Protein AF-A0A3D5VIV2-F1 (afdb_monomer_lite)

Radius of gyration: 15.21 Å;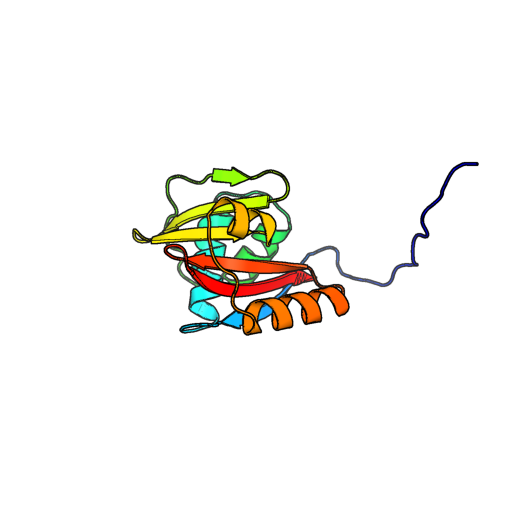 chains: 1; bounding box: 29×32×54 Å

Secondary structure (DSSP, 8-state):
----PPP-------S---EEEEEESSS-HHHHHHHHHHHHTT--SHHHHHHHHHTTTS-PPPEEEEEEETTTEEEEEETTEEEEEE-HHHHHHTT----HHHHHHHHHHHHTT-EEEEEEETTEEEEEEEE-

Foldseek 3Di:
DDDDDDDPDDDDDPPQKAFPDKWFPDDDRLVQLLLLLQLLVVPPDSVNVRSVVVNVPPDRFHWAPWDQDVQFFIWTAGPNKTKTKGDPVNLVVLVQDDDPVQVVVCVVLVVVVWHKIFMDINSYTGIIITID

Sequence (132 aa):
ITLIAFDKTGTLTTGKTEVTAISALSGDEEEVLRLAAAVEKGSEHHIGSAILRRASSFPLPAAEGIQVFAGGGISGQVEGKRILVGNRRLLEQHNIILPPESEEWLTAREEMGETPVPVAAEGKVIGAIAIA

Structure (mmCIF, N/CA/C/O backbone):
data_AF-A0A3D5VIV2-F1
#
_entry.id   AF-A0A3D5VIV2-F1
#
loop_
_atom_site.group_PDB
_atom_site.id
_atom_site.type_symbol
_atom_site.label_atom_id
_atom_site.label_alt_id
_atom_site.label_comp_id
_atom_site.label_asym_id
_atom_site.label_entity_id
_atom_site.label_seq_id
_atom_site.pdbx_PDB_ins_code
_atom_site.Cartn_x
_atom_site.Cartn_y
_atom_site.Cartn_z
_atom_site.occupancy
_atom_site.B_iso_or_equiv
_atom_site.auth_seq_id
_atom_site.auth_comp_id
_atom_site.auth_asym_id
_atom_site.auth_atom_id
_atom_site.pdbx_PDB_model_num
ATOM 1 N N . ILE A 1 1 ? -3.347 11.788 -40.827 1.00 45.31 1 ILE A N 1
ATOM 2 C CA . ILE A 1 1 ? -2.206 11.194 -40.094 1.00 45.31 1 ILE A CA 1
ATOM 3 C C . ILE A 1 1 ? -2.778 10.682 -38.786 1.00 45.31 1 ILE A C 1
ATOM 5 O O . ILE A 1 1 ? -3.125 11.492 -37.938 1.00 45.31 1 ILE A O 1
ATOM 9 N N . THR A 1 2 ? -3.010 9.377 -38.686 1.00 36.34 2 THR A N 1
ATOM 10 C CA . THR A 1 2 ? -3.615 8.750 -37.505 1.00 36.34 2 THR A CA 1
ATOM 11 C C . THR A 1 2 ? -2.479 8.092 -36.740 1.00 36.34 2 THR A C 1
ATOM 13 O O . THR A 1 2 ? -1.836 7.183 -37.258 1.00 36.34 2 THR A O 1
ATOM 16 N N . LEU A 1 3 ? -2.159 8.634 -35.568 1.00 34.84 3 LEU A N 1
ATOM 17 C CA . LEU A 1 3 ? -1.094 8.143 -34.704 1.00 34.84 3 LEU A CA 1
ATOM 18 C C . LEU A 1 3 ? -1.529 6.783 -34.139 1.00 34.84 3 LEU A C 1
ATOM 20 O O . LEU A 1 3 ? -2.463 6.714 -33.346 1.00 34.84 3 LEU A O 1
ATOM 24 N N . ILE A 1 4 ? -0.890 5.707 -34.588 1.00 43.16 4 ILE A N 1
ATOM 25 C CA . ILE A 1 4 ? -1.032 4.369 -34.010 1.00 43.16 4 ILE A CA 1
ATOM 26 C C . ILE A 1 4 ? 0.189 4.171 -33.115 1.00 43.16 4 ILE A C 1
ATOM 28 O O . ILE A 1 4 ? 1.322 4.173 -33.598 1.00 43.16 4 ILE A O 1
ATOM 32 N N . ALA A 1 5 ? -0.045 4.069 -31.808 1.00 40.91 5 ALA A N 1
ATOM 33 C CA . ALA A 1 5 ? 0.975 3.681 -30.845 1.00 40.91 5 ALA A CA 1
ATOM 34 C C . ALA A 1 5 ? 1.217 2.168 -30.955 1.00 40.91 5 ALA A C 1
ATOM 36 O O . ALA A 1 5 ? 0.275 1.391 -31.102 1.00 40.91 5 ALA A O 1
ATOM 37 N N . PHE A 1 6 ? 2.490 1.777 -30.935 1.00 40.59 6 PHE A N 1
ATOM 38 C CA . PHE A 1 6 ? 2.949 0.401 -31.094 1.00 40.59 6 PHE A CA 1
ATOM 39 C C . PHE A 1 6 ? 2.424 -0.511 -29.974 1.00 40.59 6 PHE A C 1
ATOM 41 O O . PHE A 1 6 ? 2.734 -0.299 -28.804 1.00 40.59 6 PHE A O 1
ATOM 48 N N . ASP A 1 7 ? 1.693 -1.556 -30.367 1.00 53.31 7 ASP A N 1
ATOM 49 C CA . ASP A 1 7 ? 1.454 -2.766 -29.579 1.00 53.31 7 ASP A CA 1
ATOM 50 C C . ASP A 1 7 ? 2.708 -3.650 -29.660 1.00 53.31 7 ASP A C 1
ATOM 52 O O . ASP A 1 7 ? 3.163 -4.013 -30.752 1.00 53.31 7 ASP A O 1
ATOM 56 N N . LYS A 1 8 ? 3.317 -3.947 -28.511 1.00 41.91 8 LYS A N 1
ATOM 57 C CA . LYS A 1 8 ? 4.515 -4.783 -28.414 1.00 41.91 8 LYS A CA 1
ATOM 58 C C . LYS A 1 8 ? 4.091 -6.173 -27.949 1.00 41.91 8 LYS A C 1
ATOM 60 O O . LYS A 1 8 ? 4.163 -6.487 -26.770 1.00 41.91 8 LYS A O 1
ATOM 65 N N . THR A 1 9 ? 3.655 -6.970 -28.926 1.00 43.69 9 THR A N 1
ATOM 66 C CA . THR A 1 9 ? 3.849 -8.430 -29.050 1.00 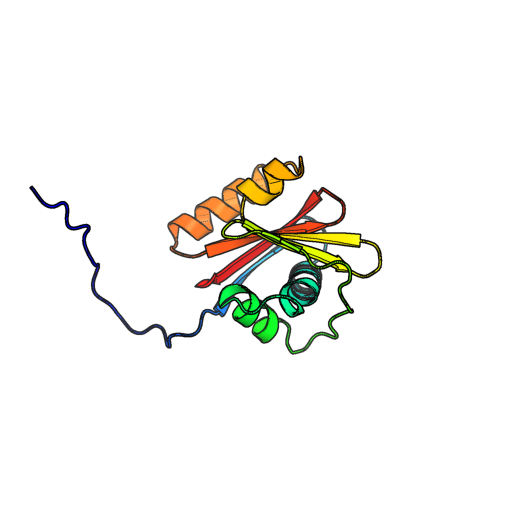43.69 9 THR A CA 1
ATOM 67 C C . THR A 1 9 ? 3.959 -9.216 -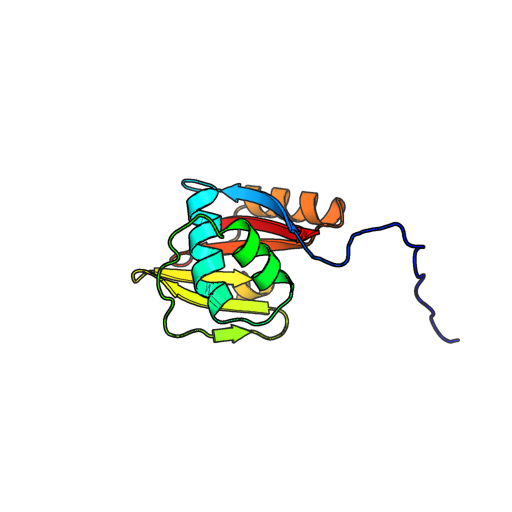27.744 1.00 43.69 9 THR A C 1
ATOM 69 O O . THR A 1 9 ? 4.995 -9.210 -27.078 1.00 43.69 9 THR A O 1
ATOM 72 N N . GLY A 1 10 ? 2.889 -9.954 -27.454 1.00 47.72 10 GLY A N 1
ATOM 73 C CA . GLY A 1 10 ? 2.702 -10.716 -26.232 1.00 47.72 10 GLY A CA 1
ATOM 74 C C . GLY A 1 10 ? 3.623 -11.914 -26.012 1.00 47.72 10 GLY A C 1
ATOM 75 O O . GLY A 1 10 ? 4.117 -12.553 -26.938 1.00 47.72 10 GLY A O 1
ATOM 76 N N . THR A 1 11 ? 3.714 -12.267 -24.732 1.00 40.59 11 THR A N 1
ATOM 77 C CA . THR A 1 11 ? 4.055 -13.601 -24.238 1.00 40.59 11 THR A CA 1
ATOM 78 C C . THR A 1 11 ? 3.444 -13.758 -22.847 1.00 40.59 11 THR A C 1
ATOM 80 O O . THR A 1 11 ? 3.851 -13.072 -21.921 1.00 40.59 11 THR A O 1
ATOM 83 N N . LEU A 1 12 ? 2.447 -14.641 -22.732 1.00 37.34 12 LEU A N 1
ATOM 84 C CA . LEU A 1 12 ? 2.149 -15.466 -21.553 1.00 37.34 12 LEU A CA 1
ATOM 85 C C . LEU A 1 12 ? 2.384 -14.822 -20.171 1.00 37.34 12 LEU A C 1
ATOM 87 O O . LEU A 1 12 ? 3.204 -15.310 -19.401 1.00 37.34 12 LEU A O 1
ATOM 91 N N . THR A 1 13 ? 1.597 -13.823 -19.788 1.00 49.72 13 THR A N 1
ATOM 92 C CA . THR A 1 13 ? 1.189 -13.760 -18.382 1.00 49.72 13 THR A CA 1
ATOM 93 C C . THR A 1 13 ? -0.154 -14.466 -18.328 1.00 49.72 13 THR A C 1
ATOM 95 O O . THR A 1 13 ? -1.095 -14.124 -19.046 1.00 49.72 13 THR A O 1
ATOM 98 N N . THR A 1 14 ? -0.268 -15.549 -17.560 1.00 46.19 14 THR A N 1
ATOM 99 C CA . THR A 1 14 ? -1.588 -15.981 -17.082 1.00 46.19 14 THR A CA 1
ATOM 100 C C . THR A 1 14 ? -2.265 -14.718 -16.569 1.00 46.19 14 THR A C 1
ATOM 102 O O . THR A 1 14 ? -1.706 -14.142 -15.651 1.00 46.19 14 THR A O 1
ATOM 105 N N . GLY A 1 15 ? -3.348 -14.244 -17.202 1.00 55.09 15 GLY A N 1
ATOM 106 C CA . GLY A 1 15 ? -3.911 -12.885 -17.059 1.00 55.09 15 GLY A CA 1
ATOM 107 C C . GLY A 1 15 ? -4.440 -12.520 -15.666 1.00 55.09 15 GLY A C 1
ATOM 108 O O . GLY A 1 15 ? -5.588 -12.116 -15.510 1.00 55.09 15 GLY A O 1
ATOM 109 N N . LYS A 1 16 ? -3.620 -12.713 -14.641 1.00 66.69 16 LYS A N 1
ATOM 110 C CA . LYS A 1 16 ? -3.843 -12.510 -13.225 1.00 66.69 16 LYS A CA 1
ATOM 111 C C . LYS A 1 16 ? -2.646 -11.713 -12.738 1.00 66.69 16 LYS A C 1
ATOM 113 O O . LYS A 1 16 ? -1.562 -12.261 -12.611 1.00 66.69 16 LYS A O 1
ATOM 118 N N . THR A 1 17 ? -2.893 -10.446 -12.453 1.00 83.56 17 THR A N 1
ATOM 119 C CA . THR A 1 17 ? -1.963 -9.580 -11.734 1.00 83.56 17 THR A CA 1
ATOM 120 C C . THR A 1 17 ? -1.493 -10.252 -10.444 1.00 83.56 17 THR A C 1
ATOM 122 O O . THR A 1 17 ? -2.307 -10.809 -9.702 1.00 83.56 17 THR A O 1
ATOM 125 N N . GLU A 1 18 ? -0.210 -10.210 -10.130 1.00 90.81 18 GLU A N 1
ATOM 126 C CA . GLU A 1 18 ? 0.336 -10.764 -8.892 1.00 90.81 18 GLU A CA 1
ATOM 127 C C . GLU A 1 18 ? 1.275 -9.786 -8.199 1.00 90.81 18 GLU A C 1
ATOM 129 O O . GLU A 1 18 ? 1.850 -8.906 -8.826 1.00 90.81 18 GLU A O 1
ATOM 134 N N . VAL A 1 19 ? 1.387 -9.909 -6.876 1.00 94.25 19 VAL A N 1
ATOM 135 C CA . VAL A 1 19 ? 2.351 -9.117 -6.107 1.00 94.25 19 VAL A CA 1
ATOM 136 C C . VAL A 1 19 ? 3.736 -9.710 -6.333 1.00 94.25 19 VAL A C 1
ATOM 138 O O . VAL A 1 19 ? 3.988 -10.836 -5.901 1.00 94.25 19 VAL A O 1
ATOM 141 N N . THR A 1 20 ? 4.622 -8.956 -6.978 1.00 94.94 20 THR A N 1
ATOM 142 C CA . THR A 1 20 ? 5.978 -9.401 -7.328 1.00 94.94 20 THR A CA 1
ATOM 143 C C . THR A 1 20 ? 7.017 -9.001 -6.288 1.00 94.94 20 THR A C 1
ATOM 145 O O . THR A 1 20 ? 7.985 -9.728 -6.066 1.00 94.94 20 THR A O 1
ATOM 148 N N . ALA A 1 21 ? 6.812 -7.869 -5.614 1.00 95.00 21 ALA A N 1
ATOM 149 C CA . ALA A 1 21 ? 7.679 -7.398 -4.546 1.00 95.00 21 ALA A CA 1
ATOM 150 C C . ALA A 1 21 ? 6.922 -6.517 -3.552 1.00 95.00 21 ALA A C 1
ATOM 152 O O . ALA A 1 21 ? 5.924 -5.879 -3.887 1.00 95.00 21 ALA A O 1
ATOM 153 N N . ILE A 1 22 ? 7.428 -6.464 -2.326 1.00 96.38 22 ILE A N 1
ATOM 154 C CA . ILE A 1 22 ? 6.972 -5.553 -1.281 1.00 96.38 22 ILE A CA 1
ATOM 155 C C . ILE A 1 22 ? 8.221 -4.849 -0.754 1.00 96.38 22 ILE A C 1
ATOM 157 O O . ILE A 1 22 ? 9.308 -5.418 -0.757 1.00 96.38 22 ILE A O 1
ATOM 161 N N . SER A 1 23 ? 8.081 -3.588 -0.373 1.00 95.81 23 SER A N 1
ATOM 162 C CA . SER A 1 23 ? 9.115 -2.833 0.324 1.00 95.81 23 SER A CA 1
ATOM 163 C C . SER A 1 23 ? 8.497 -2.187 1.549 1.00 95.81 23 SER A C 1
ATOM 165 O O . SER A 1 23 ? 7.413 -1.609 1.454 1.00 95.81 23 SER A O 1
ATOM 167 N N . ALA A 1 24 ? 9.182 -2.281 2.684 1.00 94.75 24 ALA A N 1
ATOM 168 C CA . ALA A 1 24 ? 8.819 -1.604 3.918 1.00 94.75 24 ALA A CA 1
ATOM 169 C C . ALA A 1 24 ? 9.882 -0.552 4.249 1.00 94.75 24 ALA A C 1
ATOM 171 O O . ALA A 1 24 ? 11.068 -0.863 4.339 1.00 94.75 24 ALA A O 1
ATOM 172 N N . LEU A 1 25 ? 9.449 0.695 4.438 1.00 87.56 25 LEU A N 1
ATOM 173 C CA . LEU A 1 25 ? 10.306 1.784 4.919 1.00 87.56 25 LEU A CA 1
ATOM 174 C C . LEU A 1 25 ? 10.446 1.762 6.438 1.00 87.56 25 LEU A C 1
ATOM 176 O O . LEU A 1 25 ? 11.492 2.082 6.995 1.00 87.56 25 LEU A O 1
ATOM 180 N N . SER A 1 26 ? 9.361 1.401 7.116 1.00 73.31 26 SER A N 1
ATOM 181 C CA . SER A 1 26 ? 9.317 1.286 8.564 1.00 73.31 26 SER A CA 1
ATOM 182 C C . SER A 1 26 ? 8.539 0.036 8.936 1.00 73.31 26 SER A C 1
ATOM 184 O O . SER A 1 26 ? 7.389 -0.102 8.524 1.00 73.31 26 SER A O 1
ATOM 186 N N . GLY A 1 27 ? 9.144 -0.837 9.738 1.00 75.50 27 GLY A N 1
ATOM 187 C CA . GLY A 1 27 ? 8.510 -2.080 10.165 1.00 75.50 27 GLY A CA 1
ATOM 188 C C . GLY A 1 27 ? 8.750 -3.216 9.177 1.00 75.50 27 GLY A C 1
ATOM 189 O O . GLY A 1 27 ? 9.894 -3.490 8.821 1.00 75.50 27 GLY A O 1
ATOM 190 N N . ASP A 1 28 ? 7.675 -3.897 8.798 1.00 88.94 28 ASP A N 1
ATOM 191 C CA . ASP A 1 28 ? 7.706 -5.205 8.148 1.00 88.94 28 ASP A CA 1
ATOM 192 C C . ASP A 1 28 ? 6.831 -5.225 6.871 1.00 88.94 28 ASP A C 1
ATOM 194 O O . ASP A 1 28 ? 5.810 -4.538 6.778 1.00 88.94 28 ASP A O 1
ATOM 198 N N . GLU A 1 29 ? 7.251 -5.998 5.864 1.00 94.56 29 GLU A N 1
ATOM 199 C CA . GLU A 1 29 ? 6.537 -6.168 4.589 1.00 94.56 29 GLU A CA 1
ATOM 200 C C . GLU A 1 29 ? 5.135 -6.782 4.766 1.00 94.56 29 GLU A C 1
ATOM 202 O O . GLU A 1 29 ? 4.206 -6.435 4.031 1.00 94.56 29 GLU A O 1
ATOM 207 N N . GLU A 1 30 ? 4.953 -7.671 5.743 1.00 94.19 30 GLU A N 1
ATOM 208 C CA . GLU A 1 30 ? 3.665 -8.252 6.114 1.00 94.19 30 GLU A CA 1
ATOM 209 C C . GLU A 1 30 ? 2.714 -7.189 6.670 1.00 94.19 30 GLU A C 1
ATOM 211 O O . GLU A 1 30 ? 1.541 -7.190 6.295 1.00 94.19 30 GLU A O 1
ATOM 216 N N . GLU A 1 31 ? 3.179 -6.243 7.494 1.00 93.38 31 GLU A N 1
ATOM 217 C CA . GLU A 1 31 ? 2.348 -5.124 7.953 1.00 93.38 31 GLU A CA 1
ATOM 218 C C . GLU A 1 31 ? 1.883 -4.241 6.783 1.00 93.38 31 GLU A C 1
ATOM 220 O O . GLU A 1 31 ? 0.689 -3.930 6.693 1.00 93.38 31 GLU A O 1
ATOM 225 N N . VAL A 1 32 ? 2.781 -3.898 5.850 1.00 95.88 32 VAL A N 1
ATOM 226 C CA . VAL A 1 32 ? 2.440 -3.141 4.628 1.00 95.88 32 VAL A CA 1
ATOM 227 C C . VAL A 1 32 ? 1.366 -3.876 3.826 1.00 95.88 32 VAL A C 1
ATOM 229 O O . VAL A 1 32 ? 0.333 -3.296 3.475 1.00 95.88 32 VAL A O 1
ATOM 232 N N . LEU A 1 33 ? 1.577 -5.171 3.582 1.00 96.00 33 LEU A N 1
ATOM 233 C CA . LEU A 1 33 ? 0.650 -6.021 2.845 1.00 96.00 33 LEU A CA 1
ATOM 234 C C . LEU A 1 33 ? -0.705 -6.148 3.551 1.00 96.00 33 LEU A C 1
ATOM 236 O O . LEU A 1 33 ? -1.746 -6.028 2.906 1.00 96.00 33 LEU A O 1
ATOM 240 N N . ARG A 1 34 ? -0.707 -6.374 4.869 1.00 95.50 34 ARG A N 1
ATOM 241 C CA . ARG A 1 34 ? -1.914 -6.553 5.688 1.00 95.50 34 ARG A CA 1
ATOM 242 C C . ARG A 1 34 ? -2.771 -5.292 5.698 1.00 95.50 34 ARG A C 1
ATOM 244 O O . ARG A 1 34 ? -3.984 -5.386 5.513 1.00 95.50 34 ARG A O 1
ATOM 251 N N . LEU A 1 35 ? -2.161 -4.123 5.899 1.00 95.19 35 LEU A N 1
ATOM 252 C CA . LEU A 1 35 ? -2.874 -2.844 5.918 1.00 95.19 35 LEU A CA 1
ATOM 253 C C . LEU A 1 35 ? -3.412 -2.483 4.531 1.00 95.19 35 LEU A C 1
ATOM 255 O O . LEU A 1 35 ? -4.567 -2.070 4.419 1.00 95.19 35 LEU A O 1
ATOM 259 N N . ALA A 1 36 ? -2.622 -2.698 3.475 1.00 95.56 36 ALA A N 1
ATOM 260 C CA . ALA A 1 36 ? -3.085 -2.474 2.112 1.00 95.56 36 ALA A CA 1
ATOM 261 C C . ALA A 1 36 ? -4.262 -3.394 1.756 1.00 95.56 36 ALA A C 1
ATOM 263 O O . ALA A 1 36 ? -5.296 -2.929 1.279 1.00 95.56 36 ALA A O 1
ATOM 264 N N . ALA A 1 37 ? -4.147 -4.688 2.067 1.00 95.62 37 ALA A N 1
ATOM 265 C CA . ALA A 1 37 ? -5.195 -5.674 1.832 1.00 95.62 37 ALA A CA 1
ATOM 266 C C . ALA A 1 37 ? -6.484 -5.370 2.611 1.00 95.62 37 ALA A C 1
ATOM 268 O O . ALA A 1 37 ? -7.579 -5.563 2.083 1.00 95.62 37 ALA A O 1
ATOM 269 N N . ALA A 1 38 ? -6.377 -4.877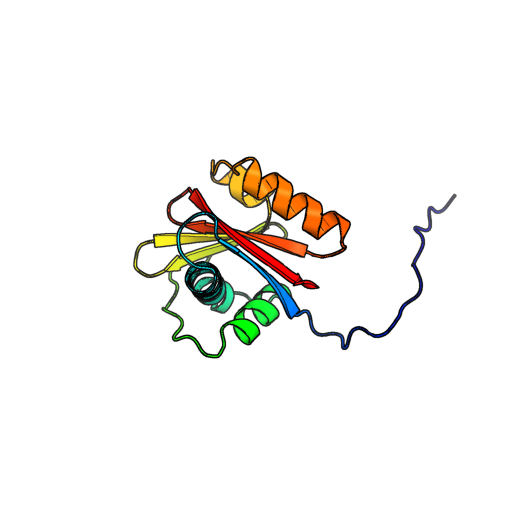 3.848 1.00 95.38 38 ALA A N 1
ATOM 270 C CA . ALA A 1 38 ? -7.538 -4.504 4.652 1.00 95.38 38 ALA A CA 1
ATOM 271 C C . ALA A 1 38 ? -8.385 -3.417 3.972 1.00 95.38 38 ALA A C 1
ATOM 273 O O . ALA A 1 38 ? -9.609 -3.534 3.922 1.00 95.38 38 ALA A O 1
ATOM 274 N N . VAL A 1 39 ? -7.738 -2.394 3.405 1.00 95.06 39 VAL A N 1
ATOM 275 C CA . VAL A 1 39 ? -8.424 -1.321 2.671 1.00 95.06 39 VAL A CA 1
ATOM 276 C C . VAL A 1 39 ? -8.922 -1.805 1.308 1.00 95.06 39 VAL A C 1
ATOM 278 O O . VAL A 1 39 ? -10.069 -1.547 0.949 1.00 95.06 39 VAL A O 1
ATOM 281 N N . GLU A 1 40 ? -8.104 -2.557 0.567 1.00 93.38 40 GLU A N 1
ATOM 282 C CA . GLU A 1 40 ? -8.450 -3.083 -0.764 1.00 93.38 40 GLU A CA 1
ATOM 283 C C . GLU A 1 40 ? -9.629 -4.061 -0.747 1.00 93.38 40 GLU A C 1
ATOM 285 O O . GLU A 1 40 ? -10.283 -4.252 -1.766 1.00 93.38 40 GLU A O 1
ATOM 290 N N . LYS A 1 41 ? -9.991 -4.622 0.413 1.00 87.69 41 LYS A N 1
ATOM 291 C CA . LYS A 1 41 ? -11.231 -5.396 0.573 1.00 87.69 41 LYS A CA 1
ATOM 292 C C . LYS A 1 41 ? -12.489 -4.590 0.209 1.00 87.69 41 LYS A C 1
ATOM 294 O O . LYS A 1 41 ? -13.511 -5.183 -0.125 1.00 87.69 41 LYS A O 1
ATOM 299 N N . GLY A 1 42 ? -12.422 -3.259 0.283 1.00 76.38 42 GLY A N 1
ATOM 300 C CA . GLY A 1 42 ? -13.486 -2.346 -0.140 1.00 76.38 42 GLY A CA 1
ATOM 301 C C . GLY A 1 42 ? -13.457 -1.956 -1.625 1.00 76.38 42 GLY A C 1
ATOM 302 O O . GLY A 1 42 ? -14.242 -1.099 -2.022 1.00 76.38 42 GLY A O 1
ATOM 303 N N . SER A 1 43 ? -12.558 -2.533 -2.431 1.00 74.81 43 SER A N 1
ATOM 304 C CA . SER A 1 43 ? -12.320 -2.203 -3.844 1.00 74.81 43 SER A CA 1
ATOM 305 C C . SER A 1 43 ? -12.419 -3.456 -4.725 1.00 74.81 43 SER A C 1
ATOM 307 O O . SER A 1 43 ? -11.965 -4.535 -4.358 1.00 74.81 43 SER A O 1
ATOM 309 N N . GLU A 1 44 ? -13.014 -3.325 -5.916 1.00 70.75 44 GLU A N 1
ATOM 310 C CA . GLU A 1 44 ? -13.183 -4.433 -6.877 1.00 70.75 44 GLU A CA 1
ATOM 311 C C . GLU A 1 44 ? -12.130 -4.423 -8.004 1.00 70.75 44 GLU A C 1
ATOM 313 O O . GLU A 1 44 ? -12.265 -5.114 -9.015 1.00 70.75 44 GLU A O 1
ATOM 318 N N . HIS A 1 45 ? -11.061 -3.634 -7.870 1.00 74.56 45 HIS A N 1
ATOM 319 C CA . HIS A 1 45 ? -10.061 -3.494 -8.928 1.00 74.56 45 HIS A CA 1
ATOM 320 C C . HIS A 1 45 ? -9.066 -4.672 -8.977 1.00 74.56 45 HIS A C 1
ATOM 322 O O . HIS A 1 45 ? -8.760 -5.332 -7.979 1.00 74.56 45 HIS A O 1
ATOM 328 N N . HIS A 1 46 ? -8.513 -4.932 -10.168 1.00 78.94 46 HIS A N 1
ATOM 329 C CA . HIS A 1 46 ? -7.584 -6.046 -10.415 1.00 78.94 46 HIS A CA 1
ATOM 330 C C . HIS A 1 46 ? -6.290 -5.965 -9.579 1.00 78.94 46 HIS A C 1
ATOM 332 O O . HIS A 1 46 ? -5.720 -7.000 -9.231 1.00 78.94 46 HIS A O 1
ATOM 338 N N . ILE A 1 47 ? -5.847 -4.755 -9.221 1.00 85.56 47 ILE A N 1
ATOM 339 C CA . ILE A 1 47 ? -4.727 -4.501 -8.298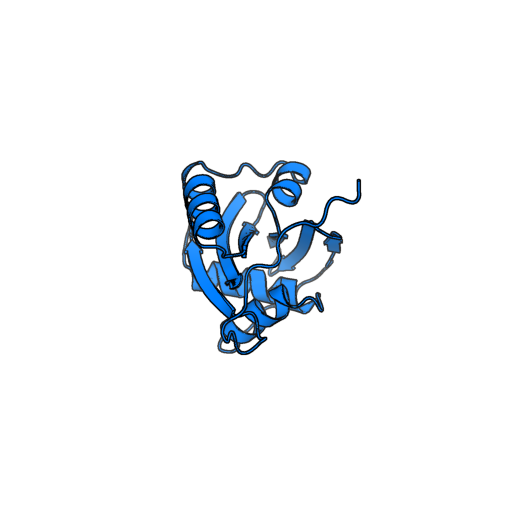 1.00 85.56 47 ILE A CA 1
ATOM 340 C C . ILE A 1 47 ? -5.071 -4.980 -6.882 1.00 85.56 47 ILE A C 1
ATOM 342 O O . ILE A 1 47 ? -4.364 -5.829 -6.337 1.00 85.56 47 ILE A O 1
ATOM 346 N N . GLY A 1 48 ? -6.204 -4.535 -6.330 1.00 87.88 48 GLY A N 1
ATOM 347 C CA . GLY A 1 48 ? -6.671 -4.954 -5.006 1.00 87.88 48 GLY A CA 1
ATOM 348 C C . GLY A 1 48 ? -6.838 -6.467 -4.901 1.00 87.88 48 GLY A C 1
ATOM 349 O O . GLY A 1 48 ? -6.418 -7.084 -3.927 1.00 87.88 48 GLY A O 1
ATOM 350 N N . SER A 1 49 ? -7.323 -7.106 -5.968 1.00 89.25 49 SER A N 1
ATOM 351 C CA . SER A 1 49 ? -7.427 -8.568 -6.037 1.00 89.25 49 SER A CA 1
ATOM 352 C C . SER A 1 49 ? -6.073 -9.290 -5.928 1.00 89.25 49 SER A C 1
ATOM 354 O O . SER A 1 49 ? -6.011 -10.376 -5.350 1.00 89.25 49 SER A O 1
ATOM 356 N N . ALA A 1 50 ? -4.992 -8.728 -6.481 1.00 92.06 50 ALA A N 1
ATOM 357 C CA . ALA A 1 50 ? -3.644 -9.291 -6.357 1.00 92.06 50 ALA A CA 1
ATOM 358 C C . ALA A 1 50 ? -3.130 -9.187 -4.915 1.00 92.06 50 ALA A C 1
ATOM 360 O O . ALA A 1 50 ? -2.654 -10.177 -4.354 1.00 92.06 50 ALA A O 1
ATOM 361 N N . ILE A 1 51 ? -3.318 -8.018 -4.300 1.00 93.88 51 ILE A N 1
ATOM 362 C CA . ILE A 1 51 ? -2.947 -7.737 -2.910 1.00 93.88 51 ILE A CA 1
ATOM 363 C C . ILE A 1 51 ? -3.713 -8.666 -1.953 1.00 93.88 51 ILE A C 1
ATOM 365 O O . ILE A 1 51 ? -3.103 -9.345 -1.129 1.00 93.88 51 ILE A O 1
ATOM 369 N N . LEU A 1 52 ? -5.034 -8.793 -2.118 1.00 93.25 52 LEU A N 1
ATOM 370 C CA . LEU A 1 52 ? -5.886 -9.674 -1.310 1.00 93.25 52 LEU A CA 1
ATOM 371 C C . LEU A 1 52 ? -5.483 -11.150 -1.419 1.00 93.25 52 LEU A C 1
ATOM 373 O O . LEU A 1 52 ? -5.452 -11.855 -0.411 1.00 93.25 52 LEU A O 1
ATOM 377 N N . ARG A 1 53 ? -5.138 -11.634 -2.623 1.00 92.69 53 ARG A N 1
ATOM 378 C CA . ARG A 1 53 ? -4.629 -13.007 -2.800 1.00 92.69 53 ARG A CA 1
ATOM 379 C C . ARG A 1 53 ? -3.314 -13.215 -2.061 1.00 92.69 53 ARG A C 1
ATOM 381 O O . ARG A 1 53 ? -3.165 -14.216 -1.358 1.00 92.69 53 ARG A O 1
ATOM 388 N N . ARG A 1 54 ? -2.375 -12.275 -2.204 1.00 93.62 54 ARG A N 1
ATOM 389 C CA . ARG A 1 54 ? -1.064 -12.341 -1.546 1.00 93.62 54 ARG A CA 1
ATOM 390 C C . ARG A 1 54 ? -1.185 -12.288 -0.022 1.00 93.62 54 ARG A C 1
ATOM 392 O O . ARG A 1 54 ? -0.371 -12.909 0.659 1.00 93.62 54 ARG A O 1
ATOM 399 N N . ALA A 1 55 ? -2.210 -11.604 0.486 1.00 93.75 55 ALA A N 1
ATOM 400 C CA . ALA A 1 55 ? -2.509 -11.466 1.906 1.00 93.75 55 ALA A CA 1
ATOM 401 C C . ALA A 1 55 ? -3.472 -12.538 2.467 1.00 93.75 55 ALA A C 1
ATOM 403 O O . ALA A 1 55 ? -3.925 -12.421 3.603 1.00 93.75 55 ALA A O 1
ATOM 404 N N . SER A 1 56 ? -3.809 -13.579 1.699 1.00 90.56 56 SER A N 1
ATOM 405 C CA . SER A 1 56 ? -4.853 -14.554 2.067 1.00 90.56 56 SER A CA 1
ATOM 406 C C . SER A 1 56 ? -4.579 -15.358 3.346 1.00 90.56 56 SER A C 1
ATOM 408 O O . SER A 1 56 ? -5.519 -15.854 3.965 1.00 90.56 56 SER A O 1
ATOM 410 N N . SER A 1 57 ? -3.316 -15.475 3.762 1.00 88.81 57 SER A N 1
ATOM 411 C CA . SER A 1 57 ? -2.910 -16.130 5.011 1.00 88.81 57 SER A CA 1
ATOM 412 C C . SER A 1 57 ? -3.025 -15.237 6.249 1.00 88.81 57 SER A C 1
ATOM 414 O O . SER A 1 57 ? -2.855 -15.730 7.362 1.00 88.81 57 SER A O 1
ATOM 416 N N . PHE A 1 58 ? -3.292 -13.939 6.080 1.00 86.25 58 PHE A N 1
ATOM 417 C CA . PHE A 1 58 ? -3.328 -12.979 7.178 1.00 86.25 58 PHE A CA 1
ATOM 418 C C . PHE A 1 58 ? -4.764 -12.707 7.634 1.00 86.25 58 PHE A C 1
ATOM 420 O O . PHE A 1 58 ? -5.664 -12.546 6.803 1.00 86.25 58 PHE A O 1
ATOM 427 N N . PRO A 1 59 ? -5.008 -12.582 8.949 1.00 88.88 59 PRO A N 1
ATOM 428 C CA . PRO A 1 59 ? -6.254 -12.015 9.432 1.00 88.88 59 PRO A CA 1
ATOM 429 C C . PRO A 1 59 ? -6.301 -10.531 9.049 1.00 88.88 59 PRO A C 1
ATOM 431 O O . PRO A 1 59 ? -5.545 -9.710 9.574 1.00 88.88 59 PRO A O 1
ATOM 434 N N . LEU A 1 60 ? -7.185 -10.187 8.112 1.00 91.94 60 LEU A N 1
ATOM 435 C CA . LEU A 1 60 ? -7.360 -8.805 7.676 1.00 91.94 60 LEU A CA 1
ATOM 436 C C . LEU A 1 60 ? -8.322 -8.072 8.621 1.00 91.94 60 LEU A C 1
ATOM 438 O O . LEU A 1 60 ? -9.475 -8.504 8.752 1.00 91.94 60 LEU A O 1
ATOM 442 N N . PRO A 1 61 ? -7.891 -6.973 9.265 1.00 90.50 61 PRO A N 1
ATOM 443 C CA . PRO A 1 61 ? -8.783 -6.138 10.061 1.00 90.50 61 PRO A CA 1
ATOM 444 C C . PRO A 1 61 ? -9.887 -5.525 9.189 1.00 90.50 61 PRO A C 1
ATOM 446 O O . PRO A 1 61 ? -9.748 -5.384 7.971 1.00 90.50 61 PRO A O 1
ATOM 449 N N . ALA A 1 62 ? -11.003 -5.155 9.817 1.00 91.06 62 ALA A N 1
ATOM 450 C CA . ALA A 1 62 ? -12.048 -4.407 9.132 1.00 91.06 62 ALA A CA 1
ATOM 451 C C . ALA A 1 62 ? -11.550 -2.992 8.811 1.00 91.06 62 ALA A C 1
ATOM 453 O O . ALA A 1 62 ? -10.921 -2.344 9.650 1.00 91.06 62 ALA A O 1
ATOM 454 N N . ALA A 1 63 ? -11.851 -2.532 7.600 1.00 94.38 63 ALA A N 1
ATOM 455 C CA . ALA A 1 63 ? -11.620 -1.161 7.191 1.00 94.38 63 ALA A CA 1
ATOM 456 C C . ALA A 1 63 ? -12.941 -0.380 7.201 1.00 94.38 63 ALA A C 1
ATOM 458 O O . ALA A 1 63 ? -13.967 -0.867 6.723 1.00 94.38 63 ALA A O 1
ATOM 459 N N . GLU A 1 64 ? -12.909 0.836 7.732 1.00 94.12 64 GLU A N 1
ATOM 460 C CA . GLU A 1 64 ? -14.057 1.736 7.832 1.00 94.12 64 GLU A CA 1
ATOM 461 C C . GLU A 1 64 ? -13.849 2.997 6.993 1.00 94.12 64 GLU A C 1
ATOM 463 O O . GLU A 1 64 ? -12.719 3.415 6.736 1.00 94.12 64 GLU A O 1
ATOM 468 N N . GLY A 1 65 ? -14.950 3.636 6.584 1.00 93.19 65 GLY A N 1
ATOM 469 C CA . GLY A 1 65 ? -14.892 4.905 5.853 1.00 93.19 65 GLY A CA 1
ATOM 470 C C . GLY A 1 65 ? -14.112 4.810 4.542 1.00 93.19 65 GLY A C 1
ATOM 471 O O . GLY A 1 65 ? -13.351 5.722 4.225 1.00 93.19 65 GLY A O 1
ATOM 472 N N . ILE A 1 66 ? -14.271 3.694 3.821 1.00 93.56 66 ILE A N 1
ATOM 473 C CA . ILE A 1 66 ? -13.603 3.458 2.542 1.00 93.56 66 ILE A CA 1
ATOM 474 C C . ILE A 1 66 ? -13.934 4.575 1.551 1.00 93.56 66 ILE A C 1
ATOM 476 O O . ILE A 1 66 ? -15.102 4.903 1.333 1.00 93.56 66 ILE A O 1
ATOM 480 N N . GLN A 1 67 ? -12.900 5.110 0.910 1.00 92.88 67 GLN A N 1
ATOM 481 C CA . GLN A 1 67 ? -13.024 6.079 -0.167 1.00 92.88 67 GLN A CA 1
ATOM 482 C C . GLN A 1 67 ? -12.179 5.642 -1.361 1.00 92.88 67 GLN A C 1
ATOM 484 O O . GLN A 1 67 ? -10.965 5.487 -1.256 1.00 92.88 67 GLN A O 1
ATOM 489 N N . VAL A 1 68 ? -12.825 5.477 -2.514 1.00 91.25 68 VAL A N 1
ATOM 490 C CA . VAL A 1 68 ? -12.160 5.133 -3.776 1.00 91.25 68 VAL A CA 1
ATOM 491 C C . VAL A 1 68 ? -11.895 6.409 -4.572 1.00 91.25 68 VAL A C 1
ATOM 493 O O . VAL A 1 68 ? -12.796 7.215 -4.805 1.00 91.25 68 VAL A O 1
ATOM 496 N N . PHE A 1 69 ? -10.656 6.580 -5.017 1.00 89.75 69 PHE A N 1
ATOM 497 C CA . PHE A 1 69 ? -10.212 7.676 -5.868 1.00 89.75 69 PHE A CA 1
ATOM 498 C C . PHE A 1 69 ? -9.981 7.134 -7.276 1.00 89.75 69 PHE A C 1
ATOM 500 O O . PHE A 1 69 ? -9.006 6.424 -7.527 1.00 89.75 69 PHE A O 1
ATOM 507 N N . ALA A 1 70 ? -10.869 7.475 -8.212 1.00 83.50 70 ALA A N 1
ATOM 508 C CA . ALA A 1 70 ? -10.772 7.018 -9.597 1.00 83.50 70 ALA A CA 1
ATOM 509 C C . ALA A 1 70 ? -9.405 7.384 -10.211 1.00 83.50 70 ALA A C 1
ATOM 511 O O . ALA A 1 70 ? -9.020 8.556 -10.261 1.00 83.50 70 ALA A O 1
ATOM 512 N N . GLY A 1 71 ? -8.650 6.364 -10.637 1.00 82.81 71 GLY A N 1
ATOM 513 C CA . GLY A 1 71 ? -7.286 6.524 -11.160 1.00 82.81 71 GLY A CA 1
ATOM 514 C C . GLY A 1 71 ? -6.264 7.048 -10.138 1.00 82.81 71 GLY A C 1
ATOM 515 O O . GLY A 1 71 ? -5.221 7.570 -10.526 1.00 82.81 71 GLY A O 1
ATOM 516 N N . GLY A 1 72 ? -6.577 6.995 -8.841 1.00 83.94 72 GLY A N 1
ATOM 517 C CA . GLY A 1 72 ? -5.729 7.473 -7.745 1.00 83.94 72 GLY A CA 1
ATOM 518 C C . GLY A 1 72 ? -5.404 6.396 -6.714 1.00 83.94 72 GLY A C 1
ATOM 519 O O . GLY A 1 72 ? -4.266 6.329 -6.263 1.00 83.94 72 GLY A O 1
ATOM 520 N N . GLY A 1 73 ? -6.374 5.545 -6.372 1.00 91.56 73 GLY A N 1
ATOM 521 C CA . GLY A 1 73 ? -6.227 4.497 -5.359 1.00 91.56 73 GLY A CA 1
ATOM 522 C C . GLY A 1 73 ? -7.429 4.422 -4.422 1.00 91.56 73 GLY A C 1
ATOM 523 O O . GLY A 1 73 ? -8.542 4.790 -4.795 1.00 91.56 73 GLY A O 1
ATOM 524 N N . ILE A 1 74 ? -7.205 3.969 -3.196 1.00 94.75 74 ILE A N 1
ATOM 525 C CA . ILE A 1 74 ? -8.213 3.776 -2.156 1.00 94.75 74 ILE A CA 1
ATOM 526 C C . ILE A 1 74 ? -7.669 4.245 -0.798 1.00 94.75 74 ILE A C 1
ATOM 528 O O . ILE A 1 74 ? -6.471 4.177 -0.525 1.00 94.75 74 ILE A O 1
ATOM 532 N N . SER A 1 75 ? -8.545 4.741 0.070 1.00 95.38 75 SER A N 1
ATOM 533 C CA . SER A 1 75 ? -8.224 5.008 1.472 1.00 95.38 75 SER A CA 1
ATOM 534 C C . SER A 1 75 ? -9.272 4.424 2.410 1.00 95.38 75 SER A C 1
ATOM 536 O O . SER A 1 75 ? -10.391 4.117 2.001 1.00 95.38 75 SER A O 1
ATOM 538 N N . GLY A 1 76 ? -8.899 4.267 3.677 1.00 95.69 76 GLY A N 1
ATOM 539 C CA . GLY A 1 76 ? -9.780 3.778 4.730 1.00 95.69 76 GLY A CA 1
ATOM 540 C C . GLY A 1 76 ? -9.160 3.936 6.111 1.00 95.69 76 GLY A C 1
ATOM 541 O O . GLY A 1 76 ? -7.991 4.296 6.248 1.00 95.69 76 GLY A O 1
ATOM 542 N N . GLN A 1 77 ? -9.947 3.674 7.148 1.00 96.19 77 GLN A N 1
ATOM 543 C CA . GLN A 1 77 ? -9.458 3.551 8.517 1.00 96.19 77 GLN A CA 1
ATOM 544 C C . GLN A 1 77 ? -9.347 2.084 8.901 1.00 96.19 77 GLN A C 1
ATOM 546 O O . GLN A 1 77 ? -10.322 1.350 8.803 1.00 96.19 77 GLN A O 1
ATOM 551 N N . VAL A 1 78 ? -8.172 1.675 9.362 1.00 95.31 78 VAL A N 1
ATOM 552 C CA . VAL A 1 78 ? -7.872 0.312 9.801 1.00 95.31 78 VAL A CA 1
ATOM 553 C C . VAL A 1 78 ? -7.256 0.403 11.186 1.00 95.31 78 VAL A C 1
ATOM 555 O O . VAL A 1 78 ? -6.248 1.081 11.358 1.00 95.31 78 VAL A O 1
ATOM 558 N N . GLU A 1 79 ? -7.868 -0.237 12.185 1.00 93.75 79 GLU A N 1
ATOM 559 C CA . GLU A 1 79 ? -7.371 -0.219 13.577 1.00 93.75 79 GLU A CA 1
ATOM 560 C C . GLU A 1 79 ? -7.148 1.211 14.121 1.00 93.75 79 GLU A C 1
ATOM 562 O O . GLU A 1 79 ? -6.209 1.477 14.866 1.00 93.75 79 GLU A O 1
ATOM 567 N N . GLY A 1 80 ? -7.996 2.161 13.711 1.00 93.56 80 GLY A N 1
ATOM 568 C CA . GLY A 1 80 ? -7.884 3.579 14.080 1.00 93.56 80 GLY A CA 1
ATOM 569 C C . GLY A 1 80 ? -6.833 4.376 13.295 1.00 93.56 80 GLY A C 1
ATOM 570 O O . GLY A 1 80 ? -6.764 5.593 13.447 1.00 93.56 80 GLY A O 1
ATOM 571 N N . LYS A 1 81 ? -6.056 3.732 12.417 1.00 94.81 81 LYS A N 1
ATOM 572 C CA . LYS A 1 81 ? -5.071 4.384 11.547 1.00 94.81 81 LYS A CA 1
ATOM 573 C C . LYS A 1 81 ? -5.684 4.696 10.189 1.00 94.81 81 LYS A C 1
ATOM 575 O O . LYS A 1 81 ? -6.331 3.849 9.576 1.00 94.81 81 LYS A O 1
ATOM 580 N N . ARG A 1 82 ? -5.444 5.902 9.671 1.00 96.06 82 ARG A N 1
ATOM 581 C CA . ARG A 1 82 ? -5.802 6.247 8.288 1.00 96.06 82 ARG A CA 1
ATOM 582 C C . ARG A 1 82 ? -4.782 5.635 7.336 1.00 96.06 82 ARG A C 1
ATOM 584 O O . ARG A 1 82 ? -3.613 6.009 7.390 1.00 96.06 82 ARG A O 1
ATOM 591 N N . ILE A 1 83 ? -5.243 4.745 6.467 1.00 96.62 83 ILE A N 1
ATOM 592 C CA . ILE A 1 83 ? -4.444 4.039 5.469 1.00 96.62 83 ILE A CA 1
ATOM 593 C C . ILE A 1 83 ? -4.795 4.558 4.071 1.00 96.62 83 ILE A C 1
ATOM 595 O O . ILE A 1 83 ? -5.968 4.775 3.757 1.00 96.62 83 ILE A O 1
ATOM 599 N N . LEU A 1 84 ? -3.778 4.769 3.238 1.00 96.44 84 LEU A N 1
ATOM 600 C CA . LEU A 1 84 ? -3.906 5.118 1.826 1.00 96.44 84 LEU A CA 1
ATOM 601 C C . LEU A 1 84 ? -3.099 4.124 0.995 1.00 96.44 84 LEU A C 1
ATOM 603 O O . LEU A 1 84 ? -1.951 3.836 1.321 1.00 96.44 84 LEU A O 1
ATOM 607 N N . VAL A 1 85 ? -3.695 3.634 -0.084 1.00 96.12 85 VAL A N 1
ATOM 608 C CA . VAL A 1 85 ? -3.086 2.710 -1.044 1.00 96.12 85 VAL A CA 1
ATOM 609 C C . VAL A 1 85 ? -3.349 3.286 -2.425 1.00 96.12 85 VAL A C 1
ATOM 611 O O . VAL A 1 85 ? -4.504 3.464 -2.805 1.00 96.12 85 VAL A O 1
ATOM 614 N N . GLY A 1 86 ? -2.318 3.645 -3.181 1.00 93.81 86 GLY A N 1
ATOM 615 C CA . GLY A 1 86 ? -2.549 4.312 -4.461 1.00 93.81 86 GLY A CA 1
ATOM 616 C C . GLY A 1 86 ? -1.282 4.765 -5.150 1.00 93.81 86 GLY A C 1
ATOM 617 O O . GLY A 1 86 ? -0.225 4.208 -4.911 1.00 93.81 86 GLY A O 1
ATOM 618 N N . ASN A 1 87 ? -1.389 5.766 -6.021 1.00 93.62 87 ASN A N 1
ATOM 619 C CA . ASN A 1 87 ? -0.251 6.332 -6.746 1.00 93.62 87 ASN A CA 1
ATOM 620 C C . ASN A 1 87 ? 0.337 7.577 -6.058 1.00 93.62 87 ASN A C 1
ATOM 622 O O . ASN A 1 87 ? -0.225 8.112 -5.103 1.00 93.62 87 ASN A O 1
ATOM 626 N N . ARG A 1 88 ? 1.459 8.079 -6.591 1.00 93.69 88 ARG A N 1
ATOM 627 C CA . ARG A 1 88 ? 2.136 9.298 -6.102 1.00 93.69 88 ARG A CA 1
ATOM 628 C C . ARG A 1 88 ? 1.196 10.502 -6.002 1.00 93.69 88 ARG A C 1
ATOM 630 O O . ARG A 1 88 ? 1.187 11.194 -4.991 1.00 93.69 88 ARG A O 1
ATOM 637 N N . ARG A 1 89 ? 0.319 10.689 -6.995 1.00 92.75 89 ARG A N 1
ATOM 638 C CA . ARG A 1 89 ? -0.668 11.780 -7.004 1.00 92.75 89 ARG A CA 1
ATOM 639 C C . ARG A 1 89 ? -1.610 11.715 -5.798 1.00 92.75 89 ARG A C 1
ATOM 641 O O . ARG A 1 89 ? -1.951 12.755 -5.244 1.00 92.75 89 ARG A O 1
ATOM 648 N N . LEU A 1 90 ? -2.034 10.518 -5.381 1.00 93.25 90 LEU A N 1
ATOM 649 C CA . LEU A 1 90 ? -2.880 10.359 -4.195 1.00 93.25 90 LEU A CA 1
ATOM 650 C C . LEU A 1 90 ? -2.148 10.797 -2.919 1.00 93.25 90 LEU A C 1
ATOM 652 O O . LEU A 1 90 ? -2.758 11.451 -2.071 1.00 93.25 90 LEU A O 1
ATOM 656 N N . LEU A 1 91 ? -0.858 10.465 -2.795 1.00 94.69 91 LEU A N 1
ATOM 657 C CA . LEU A 1 91 ? -0.022 10.899 -1.672 1.00 94.69 91 LEU A CA 1
ATOM 658 C C . LEU A 1 91 ? 0.111 12.425 -1.637 1.00 94.69 91 LEU A C 1
ATOM 660 O O . LEU A 1 91 ? -0.156 13.039 -0.603 1.00 94.69 91 LEU A O 1
ATOM 664 N N . GLU A 1 92 ? 0.434 13.039 -2.777 1.00 93.31 92 GLU A N 1
ATOM 665 C CA . GLU A 1 92 ? 0.555 14.495 -2.924 1.00 93.31 92 GLU A CA 1
ATOM 666 C C . GLU A 1 92 ? -0.742 15.217 -2.537 1.00 93.31 92 GLU A C 1
ATOM 668 O O . GLU A 1 92 ? -0.719 16.173 -1.763 1.00 93.31 92 GLU A O 1
ATOM 673 N N . GLN A 1 93 ? -1.895 14.716 -2.998 1.00 93.00 93 GLN A N 1
ATOM 674 C CA . GLN A 1 93 ? -3.215 15.260 -2.652 1.00 93.00 93 GLN A CA 1
ATOM 675 C C . GLN A 1 93 ? -3.509 15.233 -1.147 1.00 93.00 93 GLN A C 1
ATOM 677 O O . GLN A 1 93 ? -4.302 16.041 -0.663 1.00 93.00 93 GLN A O 1
ATOM 682 N N . HIS A 1 94 ? -2.873 14.325 -0.407 1.00 94.25 94 HIS A N 1
ATOM 683 C CA . HIS A 1 94 ? -3.012 14.196 1.042 1.00 94.25 94 HIS A CA 1
ATOM 684 C C . HIS A 1 94 ? -1.829 14.797 1.815 1.00 94.25 94 HIS A C 1
ATOM 686 O O . HIS A 1 94 ? -1.740 14.600 3.025 1.00 94.25 94 HIS A O 1
ATOM 692 N N . ASN A 1 95 ? -0.959 15.570 1.151 1.00 95.44 95 ASN A N 1
ATOM 693 C CA . ASN A 1 95 ? 0.246 16.176 1.729 1.00 95.44 95 ASN A CA 1
ATOM 694 C C . ASN A 1 95 ? 1.193 15.145 2.372 1.00 95.44 95 ASN A C 1
ATOM 696 O O . ASN A 1 95 ? 1.870 15.438 3.358 1.00 95.44 95 ASN A O 1
ATOM 700 N N . ILE A 1 96 ? 1.229 13.928 1.825 1.00 96.00 96 ILE A N 1
ATOM 701 C CA . ILE A 1 96 ? 2.123 12.864 2.275 1.00 96.00 96 ILE A CA 1
ATOM 702 C C . ILE A 1 96 ? 3.416 12.973 1.481 1.00 96.00 96 ILE A C 1
ATOM 704 O O . ILE A 1 96 ? 3.423 12.850 0.257 1.00 96.00 96 ILE A O 1
ATOM 708 N N . ILE A 1 97 ? 4.513 13.204 2.195 1.00 94.19 97 ILE A N 1
ATOM 709 C CA . ILE A 1 97 ? 5.841 13.275 1.594 1.00 94.19 97 ILE A CA 1
ATOM 710 C C . ILE A 1 97 ? 6.294 11.854 1.283 1.00 94.19 97 ILE A C 1
ATOM 712 O O . ILE A 1 97 ? 6.318 10.998 2.169 1.00 94.19 97 ILE A O 1
ATOM 716 N N . LEU A 1 98 ? 6.670 11.630 0.028 1.00 94.00 98 LEU A N 1
ATOM 717 C CA . LEU A 1 98 ? 7.303 10.404 -0.424 1.00 94.00 98 LEU A CA 1
ATOM 718 C C . LEU A 1 98 ? 8.821 10.512 -0.194 1.00 94.00 98 LEU A C 1
ATOM 720 O O . LEU A 1 98 ? 9.453 11.403 -0.768 1.00 94.00 98 LEU A O 1
ATOM 724 N N . PRO A 1 99 ? 9.417 9.680 0.678 1.00 93.50 99 PRO A N 1
ATOM 725 C CA . PRO A 1 99 ? 10.853 9.733 0.938 1.00 93.50 99 PRO A CA 1
ATOM 726 C C . PRO A 1 99 ? 11.676 9.373 -0.311 1.00 93.50 99 PRO A C 1
ATOM 728 O O . PRO A 1 99 ? 11.224 8.539 -1.099 1.00 93.50 99 PRO A O 1
ATOM 731 N N . PRO A 1 100 ? 12.894 9.926 -0.483 1.00 94.06 100 PRO A N 1
ATOM 732 C CA . PRO A 1 100 ? 13.728 9.649 -1.657 1.00 94.06 100 PRO A CA 1
ATOM 733 C C . PRO A 1 100 ? 13.973 8.155 -1.906 1.00 94.06 100 PRO A C 1
ATOM 735 O O . PRO A 1 100 ? 13.849 7.696 -3.032 1.00 94.06 100 PRO A O 1
ATOM 738 N N . GLU A 1 101 ? 14.213 7.374 -0.851 1.00 92.12 101 GLU A N 1
ATOM 739 C CA . GLU A 1 101 ? 14.396 5.917 -0.947 1.00 92.12 101 GLU A CA 1
ATOM 740 C C . GLU A 1 101 ? 13.143 5.183 -1.459 1.00 92.12 101 GLU A C 1
ATOM 742 O O . GLU A 1 101 ? 13.245 4.203 -2.198 1.00 92.12 101 GLU A O 1
ATOM 747 N N . SER A 1 102 ? 11.944 5.669 -1.110 1.00 94.06 102 SER A N 1
ATOM 748 C CA . SER A 1 102 ? 10.697 5.140 -1.666 1.00 94.06 102 SER A CA 1
ATOM 749 C C . SER A 1 102 ? 10.567 5.504 -3.137 1.00 94.06 102 SER A C 1
ATOM 751 O O . SER A 1 102 ? 10.197 4.653 -3.936 1.00 94.06 102 SER A O 1
ATOM 753 N N . GLU A 1 103 ? 10.862 6.754 -3.498 1.00 95.12 103 GLU A N 1
ATOM 754 C CA . GLU A 1 103 ? 10.789 7.232 -4.882 1.00 95.12 103 GLU A CA 1
ATOM 755 C C . GLU A 1 103 ? 11.731 6.443 -5.800 1.00 95.12 103 GLU A C 1
ATOM 757 O O . GLU A 1 103 ? 11.321 6.008 -6.877 1.00 95.12 103 GLU A O 1
ATOM 762 N N . GLU A 1 104 ? 12.961 6.194 -5.351 1.00 95.44 104 GLU A N 1
ATOM 763 C CA . GLU A 1 104 ? 13.940 5.368 -6.062 1.00 95.44 104 GLU A CA 1
ATOM 764 C C . GLU A 1 104 ? 13.425 3.939 -6.266 1.00 95.44 104 GLU A C 1
ATOM 766 O O . GLU A 1 104 ? 13.474 3.416 -7.381 1.00 95.44 104 GLU A O 1
ATOM 771 N N . TRP A 1 105 ? 12.872 3.318 -5.218 1.00 95.38 105 TRP A N 1
ATOM 772 C CA . TRP A 1 105 ? 12.324 1.965 -5.319 1.00 95.38 105 TRP A CA 1
ATOM 773 C C . TRP A 1 105 ? 11.127 1.896 -6.271 1.00 95.38 105 TRP A C 1
ATOM 775 O O . TRP A 1 105 ? 11.064 0.997 -7.105 1.00 95.38 105 TRP A O 1
ATOM 785 N N . LEU A 1 106 ? 10.188 2.843 -6.179 1.00 95.81 106 LEU A N 1
ATOM 786 C CA . LEU A 1 106 ? 9.029 2.910 -7.073 1.00 95.81 106 LEU A CA 1
ATOM 787 C C . LEU A 1 106 ? 9.482 3.074 -8.532 1.00 95.81 106 LEU A C 1
ATOM 789 O O . LEU A 1 106 ? 9.039 2.326 -9.399 1.00 95.81 106 LEU A O 1
ATOM 793 N N . THR A 1 107 ? 10.418 3.989 -8.792 1.00 96.38 107 THR A N 1
ATOM 794 C CA . THR A 1 107 ? 10.944 4.242 -10.142 1.00 96.38 107 THR A CA 1
ATOM 795 C C . THR A 1 107 ? 11.607 2.996 -10.729 1.00 96.38 107 THR A C 1
ATOM 797 O O . THR A 1 107 ? 11.305 2.612 -11.856 1.00 96.38 107 THR A O 1
ATOM 800 N N . ALA A 1 108 ? 12.441 2.295 -9.953 1.00 95.75 108 ALA A N 1
ATOM 801 C CA . ALA A 1 108 ? 13.092 1.067 -10.412 1.00 95.75 108 ALA A CA 1
ATOM 802 C C . ALA A 1 108 ? 12.080 -0.030 -10.799 1.00 95.75 108 ALA A C 1
ATOM 804 O O . ALA A 1 108 ? 12.286 -0.766 -11.763 1.00 95.75 108 ALA A O 1
ATOM 805 N N . ARG A 1 109 ? 10.961 -0.132 -10.071 1.00 95.81 109 ARG A N 1
ATOM 806 C CA . ARG A 1 109 ? 9.884 -1.095 -10.354 1.00 95.81 109 ARG A CA 1
ATOM 807 C C . ARG A 1 109 ? 9.113 -0.730 -11.622 1.00 95.81 109 ARG A C 1
ATOM 809 O O . ARG A 1 109 ? 8.829 -1.603 -12.438 1.00 95.81 109 ARG A O 1
ATOM 816 N N . GLU A 1 110 ? 8.844 0.558 -11.825 1.00 94.25 110 GLU A N 1
ATOM 817 C CA . GLU A 1 110 ? 8.233 1.076 -13.057 1.00 94.25 110 GLU A CA 1
ATOM 818 C C . GLU A 1 110 ? 9.109 0.805 -14.284 1.00 94.25 110 GLU A C 1
ATOM 820 O O . GLU A 1 110 ? 8.607 0.370 -15.321 1.00 94.25 110 GLU A O 1
ATOM 825 N N . GLU A 1 111 ? 10.426 0.991 -14.166 1.00 95.19 111 GLU A N 1
ATOM 826 C CA . GLU A 1 111 ? 11.392 0.677 -15.229 1.00 95.19 111 GLU A CA 1
ATOM 827 C C . GLU A 1 111 ? 11.434 -0.821 -15.570 1.00 95.19 111 GLU A C 1
ATOM 829 O O . GLU A 1 111 ? 11.681 -1.192 -16.720 1.00 95.19 111 GLU A O 1
ATOM 834 N N . MET A 1 112 ? 11.133 -1.687 -14.598 1.00 93.38 112 MET A N 1
ATOM 835 C CA . MET A 1 112 ? 10.962 -3.129 -14.800 1.00 93.38 112 MET A CA 1
ATOM 836 C C . MET A 1 112 ? 9.607 -3.501 -15.431 1.00 93.38 112 MET A C 1
ATOM 838 O O . MET A 1 112 ? 9.375 -4.675 -15.721 1.00 93.38 112 MET A O 1
ATOM 842 N N . GLY A 1 113 ? 8.727 -2.527 -15.682 1.00 92.81 113 GLY A N 1
ATOM 843 C CA . GLY A 1 113 ? 7.382 -2.742 -16.220 1.00 92.81 113 GLY A CA 1
ATOM 844 C C . GLY A 1 113 ? 6.354 -3.174 -15.173 1.00 92.81 113 GLY A C 1
ATOM 845 O O . GLY A 1 113 ? 5.256 -3.594 -15.537 1.00 92.81 113 GLY A O 1
ATOM 846 N N . GLU A 1 114 ? 6.692 -3.077 -13.888 1.00 93.88 114 GLU A N 1
ATOM 847 C CA . GLU A 1 114 ? 5.782 -3.360 -12.782 1.00 93.88 114 GLU A CA 1
ATOM 848 C C . GLU A 1 114 ? 4.962 -2.104 -12.443 1.00 93.88 114 GLU A C 1
ATOM 850 O O . GLU A 1 114 ? 5.346 -0.971 -12.730 1.00 93.88 114 GLU A O 1
ATOM 855 N N . THR A 1 115 ? 3.809 -2.296 -11.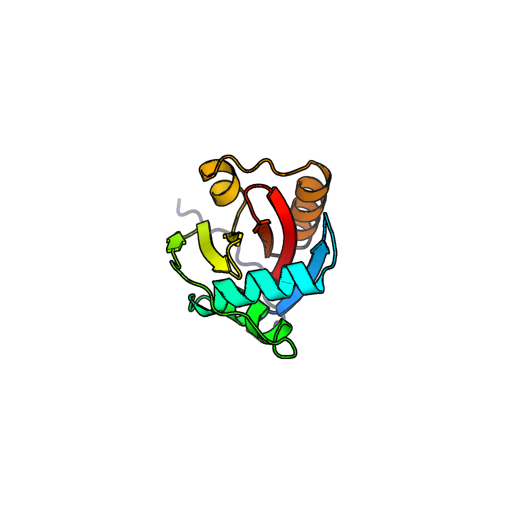809 1.00 92.56 115 THR A N 1
ATOM 856 C CA . THR A 1 115 ? 2.979 -1.223 -11.254 1.00 92.56 115 THR A CA 1
ATOM 857 C C . THR A 1 115 ? 3.201 -1.157 -9.748 1.00 92.56 115 THR A C 1
ATOM 859 O O . THR A 1 115 ? 2.614 -1.962 -9.018 1.00 92.56 115 THR A O 1
ATOM 862 N N . PRO A 1 116 ? 4.039 -0.239 -9.244 1.00 94.81 116 PRO A N 1
ATOM 863 C CA . PRO A 1 116 ? 4.225 -0.095 -7.819 1.00 94.81 116 PRO A CA 1
ATOM 864 C C . PRO A 1 116 ? 3.159 0.814 -7.201 1.00 94.81 116 PRO A C 1
ATOM 866 O O . PRO A 1 116 ? 2.788 1.864 -7.724 1.00 94.81 116 PRO A O 1
ATOM 869 N N . VAL A 1 117 ? 2.665 0.383 -6.050 1.00 95.38 117 VAL A N 1
ATOM 870 C CA . VAL A 1 117 ? 1.563 0.992 -5.315 1.00 95.38 117 VAL A CA 1
ATOM 871 C C . VAL A 1 117 ? 2.084 1.372 -3.933 1.00 95.38 117 VAL A C 1
ATOM 873 O O . VAL A 1 117 ? 2.204 0.496 -3.070 1.00 95.38 117 VAL A O 1
ATOM 876 N N . PRO A 1 118 ? 2.460 2.640 -3.695 1.00 96.38 118 PRO A N 1
ATOM 877 C CA . PRO A 1 118 ? 2.809 3.089 -2.359 1.00 96.38 118 PRO A CA 1
ATOM 878 C C . PRO A 1 118 ? 1.643 2.956 -1.374 1.00 96.38 118 PRO A C 1
ATOM 880 O O . PRO A 1 118 ? 0.469 3.152 -1.704 1.00 96.38 118 PRO A O 1
ATOM 883 N N . VAL A 1 119 ? 2.013 2.661 -0.132 1.00 96.88 119 VAL A N 1
ATOM 884 C CA . VAL A 1 119 ? 1.121 2.489 1.009 1.00 96.88 119 VAL A CA 1
ATOM 885 C C . VAL A 1 119 ? 1.531 3.478 2.090 1.00 96.88 119 VAL A C 1
ATOM 887 O O . VAL A 1 119 ? 2.693 3.538 2.501 1.00 96.88 119 VAL A O 1
ATOM 890 N N . ALA A 1 120 ? 0.565 4.251 2.572 1.00 96.50 120 ALA A N 1
ATOM 891 C CA . ALA A 1 120 ? 0.768 5.217 3.636 1.00 96.50 120 ALA A CA 1
ATOM 892 C C . ALA A 1 120 ? -0.135 4.921 4.833 1.00 96.50 120 ALA A C 1
ATOM 894 O O . ALA A 1 120 ? -1.301 4.570 4.663 1.00 96.50 120 ALA A O 1
ATOM 895 N N . ALA A 1 121 ? 0.392 5.121 6.038 1.00 95.44 121 ALA A N 1
ATOM 896 C CA . ALA A 1 121 ? -0.344 5.063 7.291 1.00 95.44 121 ALA A CA 1
ATOM 897 C C . ALA A 1 121 ? -0.104 6.349 8.088 1.00 95.44 121 ALA A C 1
ATOM 899 O O . ALA A 1 121 ? 1.023 6.832 8.177 1.00 95.44 121 ALA A O 1
ATOM 900 N N . GLU A 1 122 ? -1.172 6.927 8.640 1.00 93.50 122 GLU A N 1
ATOM 901 C CA . GLU A 1 122 ? -1.112 8.125 9.498 1.00 93.50 122 GLU A CA 1
ATOM 902 C C . GLU A 1 122 ? -0.336 9.301 8.869 1.00 93.50 122 GLU A C 1
ATOM 904 O O . GLU A 1 122 ? 0.371 10.050 9.540 1.00 93.50 122 GLU A O 1
ATOM 909 N N . GLY A 1 123 ? -0.471 9.466 7.548 1.00 93.75 123 GLY A N 1
ATOM 910 C CA . GLY A 1 123 ? 0.167 10.553 6.802 1.00 93.75 123 GLY A CA 1
ATOM 911 C C . GLY A 1 123 ? 1.643 10.324 6.460 1.00 93.75 123 GLY A C 1
ATOM 912 O O . GLY A 1 123 ? 2.312 11.263 6.036 1.00 93.75 123 GLY A O 1
ATOM 913 N N . LYS A 1 124 ? 2.163 9.103 6.627 1.00 94.94 124 LYS A N 1
ATOM 914 C CA . LYS A 1 124 ? 3.537 8.729 6.265 1.00 94.94 124 LYS A CA 1
ATOM 915 C C . LYS A 1 124 ? 3.549 7.495 5.379 1.00 94.94 124 LYS A C 1
ATOM 917 O O . LYS A 1 124 ? 2.772 6.572 5.602 1.00 94.94 124 LYS A O 1
ATOM 922 N N . VAL A 1 125 ? 4.445 7.465 4.399 1.00 96.44 125 VAL A N 1
ATOM 923 C CA . VAL A 1 125 ? 4.691 6.259 3.599 1.00 96.44 125 VAL A CA 1
ATOM 924 C C . VAL A 1 125 ? 5.328 5.204 4.496 1.00 96.44 125 VAL A C 1
ATOM 926 O O . VAL A 1 125 ? 6.352 5.467 5.121 1.00 96.44 125 VAL A O 1
ATOM 929 N N . ILE A 1 126 ? 4.702 4.031 4.572 1.00 96.06 126 ILE A N 1
ATOM 930 C CA . ILE A 1 126 ? 5.221 2.880 5.326 1.00 96.06 126 ILE A CA 1
ATOM 931 C C . ILE A 1 126 ? 5.877 1.849 4.410 1.00 96.06 126 ILE A C 1
ATOM 933 O O . ILE A 1 126 ? 6.669 1.034 4.874 1.00 96.06 126 ILE A O 1
ATOM 937 N N . GLY A 1 127 ? 5.571 1.892 3.113 1.00 96.62 127 GLY A N 1
ATOM 938 C CA . GLY A 1 127 ? 6.084 0.943 2.140 1.00 96.62 127 GLY A CA 1
ATOM 939 C C . GLY A 1 127 ? 5.409 1.061 0.779 1.00 96.62 127 GLY A C 1
ATOM 940 O O . GLY A 1 127 ? 4.669 2.009 0.514 1.00 96.62 127 GLY A O 1
ATOM 941 N N . ALA A 1 128 ? 5.658 0.082 -0.082 1.00 96.56 128 ALA A N 1
ATOM 942 C CA . ALA A 1 128 ? 5.049 -0.027 -1.400 1.00 96.56 128 ALA A CA 1
ATOM 943 C C . ALA A 1 128 ? 4.935 -1.490 -1.844 1.00 96.56 128 ALA A C 1
ATOM 945 O O . ALA A 1 128 ? 5.682 -2.354 -1.384 1.00 96.56 128 ALA A O 1
ATOM 946 N N . ILE A 1 129 ? 3.999 -1.761 -2.752 1.00 96.88 129 ILE A N 1
ATOM 947 C CA . ILE A 1 129 ? 3.729 -3.096 -3.295 1.00 96.88 129 ILE A CA 1
ATOM 948 C C . ILE A 1 129 ? 3.840 -3.037 -4.817 1.00 96.88 129 ILE A C 1
ATOM 950 O O . ILE A 1 129 ? 3.129 -2.262 -5.445 1.00 96.88 129 ILE A O 1
ATOM 954 N N . ALA A 1 130 ? 4.707 -3.849 -5.417 1.00 95.94 130 ALA A N 1
ATOM 955 C CA . ALA A 1 130 ? 4.840 -3.972 -6.867 1.00 95.94 130 ALA A CA 1
ATOM 956 C C . ALA A 1 130 ? 3.955 -5.094 -7.412 1.00 95.94 130 ALA A C 1
ATOM 958 O O . ALA A 1 130 ? 3.830 -6.156 -6.794 1.00 95.94 130 ALA A O 1
ATOM 959 N N . ILE A 1 131 ? 3.325 -4.834 -8.558 1.00 93.00 131 ILE A N 1
ATOM 960 C CA . ILE A 1 131 ? 2.359 -5.729 -9.196 1.00 93.00 131 ILE A CA 1
ATOM 961 C C . ILE A 1 131 ? 2.688 -5.871 -10.682 1.00 93.00 131 ILE A C 1
ATOM 963 O O . ILE A 1 131 ? 2.903 -4.858 -11.345 1.00 93.00 131 ILE A O 1
ATOM 967 N N . ALA A 1 132 ? 2.666 -7.094 -11.213 1.00 88.56 132 ALA A N 1
ATOM 968 C CA . ALA A 1 132 ? 2.829 -7.388 -12.643 1.00 88.56 132 ALA A CA 1
ATOM 969 C C . ALA A 1 132 ? 1.817 -8.436 -13.130 1.00 88.56 132 ALA A C 1
ATOM 971 O O . ALA A 1 132 ? 1.254 -9.155 -12.272 1.00 88.56 132 ALA A O 1
#

pLDDT: mean 86.57, std 16.39, range [34.84, 96.88]